Protein AF-A0A0M3JJI9-F1 (afdb_monomer_lite)

pLDDT: mean 96.89, std 4.09, range [59.81, 98.75]

Foldseek 3Di:
DVVLVVQCVVVVNQFDQEDEEEDDDDPPPNQVCRQVVCLVVLVVLLVVCLRGWGDDDPVDHTHDYHYKDFDQPDPSSVVSQVVVVVRHPDDDDDDDPVHDPPGRID

Organism: Anisakis simplex (NCBI:txid6269)

Radius of gyration: 15.1 Å; chains: 1; bounding box: 34×28×39 Å

Sequence (106 aa):
MRLLKVVMRGTNNVGVDLMMADGGFSVEGKENIQEILSKRLYLCQFLVALSIVRPADRTHDGGVFFCKLFDIFTPFSVGLVYLMYIAFKRVSLHKPNTSRPANSER

Secondary structure (DSSP, 8-state):
-HHHHHHHHHTTTS-BSEEEE------TT-GGGHHHHHHHHHHHHHHHHHHHBPPP-SSSPPPEEEE------SHHHHHHHHHHHHHSS-------TTS-TTSS--

InterPro domains:
  IPR002877 Ribosomal RNA methyltransferase, FtsJ domain [PF01728] (14-106)
  IPR025816 RrmJ-type ribose 2-O-methyltransferase domain [PS51613] (1-106)
  IPR029063 S-adenosyl-L-methionine-dependent methyltransferase superfamily [SSF53335] (14-105)
  IPR050851 mRNA Cap 2'-O-Ribose Methyltransferase [PTHR16121] (5-106)

Structure (mmCIF, N/CA/C/O backbone):
data_AF-A0A0M3JJI9-F1
#
_entry.id   AF-A0A0M3JJI9-F1
#
loop_
_atom_site.group_PDB
_atom_site.id
_atom_site.type_symbol
_atom_site.label_atom_id
_atom_site.label_alt_id
_atom_site.label_comp_id
_atom_site.label_asym_id
_atom_site.label_entity_id
_atom_site.label_seq_id
_atom_site.pdbx_PDB_ins_code
_atom_site.Cartn_x
_atom_site.Cartn_y
_atom_site.Cartn_z
_atom_site.occupancy
_atom_site.B_iso_or_equiv
_atom_site.auth_seq_id
_atom_site.auth_comp_id
_atom_site.auth_asym_id
_atom_site.auth_atom_id
_atom_site.pdbx_PDB_model_num
ATOM 1 N N . MET A 1 1 ? 9.488 -15.961 -1.534 1.00 59.81 1 MET A N 1
ATOM 2 C CA . MET A 1 1 ? 10.412 -15.913 -2.696 1.00 59.81 1 MET A CA 1
ATOM 3 C C . MET A 1 1 ? 9.939 -16.692 -3.948 1.00 59.81 1 MET A C 1
ATOM 5 O O . MET A 1 1 ? 10.606 -16.614 -4.970 1.00 59.81 1 MET A O 1
ATOM 9 N N . ARG A 1 2 ? 8.792 -17.407 -3.931 1.00 85.25 2 ARG A N 1
ATOM 10 C CA . ARG A 1 2 ? 8.232 -18.120 -5.110 1.00 85.25 2 ARG A CA 1
ATOM 11 C C . ARG A 1 2 ? 7.442 -17.208 -6.063 1.00 85.25 2 ARG A C 1
ATOM 13 O O . ARG A 1 2 ? 7.582 -17.346 -7.270 1.00 85.25 2 ARG A O 1
ATOM 20 N N . LEU A 1 3 ? 6.681 -16.254 -5.515 1.00 92.06 3 LEU A N 1
ATOM 21 C CA . LEU A 1 3 ? 5.881 -15.290 -6.283 1.00 92.06 3 LEU A CA 1
ATOM 22 C C . LEU A 1 3 ? 6.735 -14.461 -7.251 1.00 92.06 3 LEU A C 1
ATOM 24 O O . LEU A 1 3 ? 6.427 -14.418 -8.434 1.00 92.06 3 LEU A O 1
ATOM 28 N N . LEU A 1 4 ? 7.843 -13.887 -6.767 1.00 94.88 4 LEU A N 1
ATOM 29 C CA . LEU A 1 4 ? 8.762 -13.093 -7.586 1.00 94.88 4 LEU A CA 1
ATOM 30 C C . LEU A 1 4 ? 9.201 -13.845 -8.849 1.00 94.88 4 LEU A C 1
ATOM 32 O O . LEU A 1 4 ? 9.064 -13.329 -9.948 1.00 94.88 4 LEU A O 1
ATOM 36 N N . LYS A 1 5 ? 9.658 -15.096 -8.708 1.00 95.81 5 LYS A N 1
ATOM 37 C CA . LYS A 1 5 ? 10.100 -15.909 -9.852 1.00 95.81 5 LYS A CA 1
ATOM 38 C C . LYS A 1 5 ? 8.990 -16.117 -10.885 1.00 95.81 5 LYS A C 1
ATOM 40 O O . LYS A 1 5 ? 9.262 -16.082 -12.079 1.00 95.81 5 LYS A O 1
ATOM 45 N N . VAL A 1 6 ? 7.757 -16.346 -10.427 1.00 97.06 6 VAL A N 1
ATOM 46 C CA . VAL A 1 6 ? 6.597 -16.532 -11.311 1.00 97.06 6 VAL A CA 1
ATOM 47 C C . VAL A 1 6 ? 6.284 -15.243 -12.060 1.00 97.06 6 VAL A C 1
ATOM 49 O O . VAL A 1 6 ? 6.140 -15.285 -13.279 1.00 97.06 6 VAL A O 1
ATOM 52 N N . VAL A 1 7 ? 6.236 -14.112 -11.351 1.00 97.62 7 VAL A N 1
ATOM 53 C CA . VAL A 1 7 ? 5.947 -12.809 -11.960 1.00 97.62 7 VAL A CA 1
ATOM 54 C C . VAL A 1 7 ? 7.017 -12.451 -12.980 1.00 97.62 7 VAL A C 1
ATOM 56 O O . VAL A 1 7 ? 6.682 -12.230 -14.134 1.00 97.62 7 VAL A O 1
ATOM 59 N N . MET A 1 8 ? 8.296 -12.510 -12.604 1.00 97.31 8 MET A N 1
ATOM 60 C CA . MET A 1 8 ? 9.391 -12.153 -13.507 1.00 97.31 8 MET A CA 1
ATOM 61 C C . MET A 1 8 ? 9.418 -13.029 -14.762 1.00 97.31 8 MET A C 1
ATOM 63 O O . MET A 1 8 ? 9.630 -12.522 -15.858 1.00 97.31 8 MET A O 1
ATOM 67 N N . ARG A 1 9 ? 9.134 -14.334 -14.647 1.00 97.19 9 ARG A N 1
ATOM 68 C CA . ARG A 1 9 ? 9.015 -15.202 -15.829 1.00 97.19 9 ARG A CA 1
ATOM 69 C C . ARG A 1 9 ? 7.841 -14.801 -16.726 1.00 97.19 9 ARG A C 1
ATOM 71 O O . ARG A 1 9 ? 7.951 -14.909 -17.940 1.00 97.19 9 ARG A O 1
ATOM 78 N N . GLY A 1 10 ? 6.723 -14.382 -16.133 1.00 97.06 10 GLY A N 1
ATOM 79 C CA . GLY A 1 10 ? 5.520 -13.957 -16.852 1.00 97.06 10 GLY A CA 1
ATOM 80 C C . GLY A 1 10 ? 5.598 -12.548 -17.441 1.00 97.06 10 GLY A C 1
ATOM 81 O O . GLY A 1 10 ? 4.757 -12.199 -18.261 1.00 97.06 10 GLY A O 1
ATOM 82 N N . THR A 1 11 ? 6.591 -11.750 -17.047 1.00 96.94 11 THR A N 1
ATOM 83 C CA . THR A 1 11 ? 6.721 -10.344 -17.447 1.00 96.94 11 THR A CA 1
ATOM 84 C C . THR A 1 11 ? 8.083 -10.034 -18.057 1.00 96.94 11 THR A C 1
ATOM 86 O O . THR A 1 11 ? 8.620 -8.956 -17.843 1.00 96.94 11 THR A O 1
ATOM 89 N N . ASN A 1 12 ? 8.691 -10.973 -18.791 1.00 96.19 12 ASN A N 1
ATOM 90 C CA . ASN A 1 12 ? 9.989 -10.771 -19.460 1.00 96.19 12 ASN A CA 1
ATOM 91 C C . ASN A 1 12 ? 11.082 -10.196 -18.538 1.00 96.19 12 ASN A C 1
ATOM 93 O O . ASN A 1 12 ? 11.934 -9.421 -18.961 1.00 96.19 12 ASN A O 1
ATOM 97 N N . ASN A 1 13 ? 11.045 -10.588 -17.264 1.00 95.88 13 ASN A N 1
ATOM 98 C CA . ASN A 1 13 ? 11.958 -10.155 -16.215 1.00 95.88 13 ASN A CA 1
ATOM 99 C C . ASN A 1 13 ? 11.944 -8.638 -15.936 1.00 95.88 13 ASN A C 1
ATOM 101 O O . ASN A 1 13 ? 12.931 -8.120 -15.416 1.00 95.88 13 ASN A O 1
ATOM 105 N N . VAL A 1 14 ? 10.847 -7.933 -16.248 1.00 96.06 14 VAL A N 1
ATOM 106 C CA . VAL A 1 14 ? 10.706 -6.490 -15.964 1.00 96.06 14 VAL A CA 1
ATOM 107 C C . VAL A 1 14 ? 9.801 -6.170 -14.771 1.00 96.06 14 VAL A C 1
ATOM 109 O O . VAL A 1 14 ? 9.947 -5.108 -14.179 1.00 96.06 14 VAL A O 1
ATOM 112 N N . GLY A 1 15 ? 8.909 -7.081 -14.369 1.00 97.62 15 GLY A N 1
ATOM 113 C CA . GLY A 1 15 ? 7.892 -6.823 -13.336 1.00 97.62 15 GLY A CA 1
ATOM 114 C C . GLY A 1 15 ? 6.538 -6.399 -13.920 1.00 97.62 15 GLY A C 1
ATOM 115 O O . GLY A 1 15 ? 6.352 -6.422 -15.131 1.00 97.62 15 GLY A O 1
ATOM 116 N N . VAL A 1 16 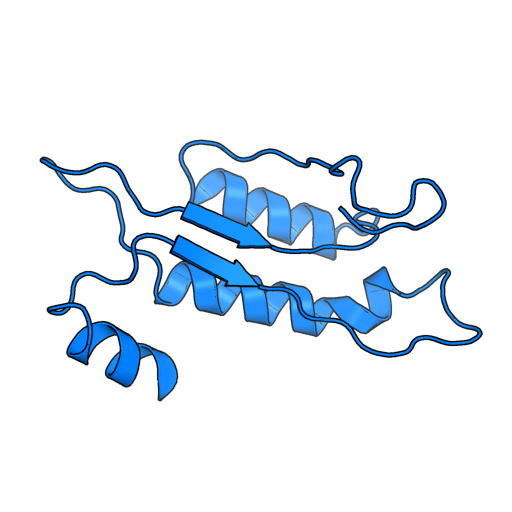? 5.560 -6.084 -13.070 1.00 98.19 16 VAL A N 1
ATOM 117 C CA . VAL A 1 16 ? 4.200 -5.698 -13.500 1.00 98.19 16 VAL A CA 1
ATOM 118 C C . VAL A 1 16 ? 4.038 -4.183 -13.609 1.00 98.19 16 VAL A C 1
ATOM 120 O O . VAL A 1 16 ? 4.610 -3.438 -12.812 1.00 98.19 16 VAL A O 1
ATOM 123 N N . ASP A 1 17 ? 3.206 -3.736 -14.554 1.00 97.81 17 ASP A N 1
ATOM 124 C CA . ASP A 1 17 ? 2.772 -2.337 -14.681 1.00 97.81 17 ASP A CA 1
ATOM 125 C C . ASP A 1 17 ? 1.897 -1.872 -13.517 1.00 97.81 17 ASP A C 1
ATOM 127 O O . ASP A 1 17 ? 1.992 -0.725 -13.092 1.00 97.81 17 ASP A O 1
ATOM 131 N N . LEU A 1 18 ? 1.037 -2.757 -13.009 1.00 98.31 18 LEU A N 1
ATOM 132 C CA . LEU A 1 18 ? 0.098 -2.471 -11.933 1.00 98.31 18 LEU A CA 1
ATOM 133 C C . LEU A 1 18 ? 0.047 -3.649 -10.964 1.00 98.31 18 LEU A C 1
ATOM 135 O O . LEU A 1 18 ? -0.198 -4.788 -11.363 1.00 98.31 18 LEU A O 1
ATOM 139 N N . MET A 1 19 ? 0.224 -3.360 -9.679 1.00 98.25 19 MET A N 1
ATOM 140 C CA . MET A 1 19 ? -0.052 -4.294 -8.594 1.00 98.25 19 MET A CA 1
ATOM 141 C C . MET A 1 19 ? -1.183 -3.734 -7.734 1.00 98.25 19 MET A C 1
ATOM 143 O O . MET A 1 19 ? -1.078 -2.626 -7.211 1.00 98.25 19 MET A O 1
ATOM 147 N N . MET A 1 20 ? -2.266 -4.501 -7.606 1.00 98.44 20 MET A N 1
ATOM 148 C CA . MET A 1 20 ? -3.396 -4.178 -6.737 1.00 98.44 20 MET A CA 1
ATOM 149 C C . MET A 1 20 ? -3.400 -5.106 -5.525 1.00 98.44 20 MET A C 1
ATOM 151 O O . MET A 1 20 ? -3.191 -6.314 -5.664 1.00 98.44 20 MET A O 1
ATOM 155 N N . ALA A 1 21 ? -3.662 -4.552 -4.347 1.00 98.38 21 ALA A N 1
ATOM 156 C CA . ALA A 1 21 ? -3.753 -5.297 -3.102 1.00 98.38 21 ALA A CA 1
ATOM 157 C C . ALA A 1 21 ? -4.999 -4.874 -2.313 1.00 98.38 21 ALA A C 1
ATOM 159 O O . ALA A 1 21 ? -5.163 -3.702 -1.983 1.00 98.38 21 ALA A O 1
ATOM 160 N N . ASP A 1 22 ? -5.872 -5.836 -2.015 1.00 97.94 22 ASP A N 1
ATOM 161 C CA . ASP A 1 22 ? -7.160 -5.607 -1.345 1.00 97.94 22 ASP A CA 1
ATOM 162 C C . ASP A 1 22 ? -7.347 -6.532 -0.125 1.00 97.94 22 ASP A C 1
ATOM 164 O O . ASP A 1 22 ? -8.396 -7.127 0.126 1.00 97.94 22 ASP A O 1
ATOM 168 N N . GLY A 1 23 ? -6.273 -6.720 0.638 1.00 96.12 23 GLY A N 1
ATOM 169 C CA . GLY A 1 23 ? -6.267 -7.586 1.807 1.00 96.12 23 GLY A CA 1
ATOM 170 C C . GLY A 1 23 ? -7.169 -7.066 2.929 1.00 96.12 23 GLY A C 1
ATOM 171 O O . GLY A 1 23 ? -7.091 -5.909 3.335 1.00 96.12 23 GLY A O 1
ATOM 172 N N . GLY A 1 24 ? -7.992 -7.953 3.486 1.00 95.25 24 GLY A N 1
ATOM 173 C CA . GLY A 1 24 ? -8.811 -7.692 4.666 1.00 95.25 24 GLY A CA 1
ATOM 174 C C . GLY A 1 24 ? -9.343 -8.992 5.262 1.00 95.25 24 GLY A C 1
ATOM 175 O O . GLY A 1 24 ? -9.372 -10.027 4.601 1.00 95.25 24 GLY A O 1
ATOM 176 N N . PHE A 1 25 ? -9.737 -8.945 6.528 1.00 97.00 25 PHE A N 1
ATOM 177 C CA . PHE A 1 25 ? -10.339 -10.063 7.249 1.00 97.00 25 PHE A CA 1
ATOM 178 C C . PHE A 1 25 ? -11.329 -9.522 8.284 1.00 97.00 25 PHE A C 1
ATOM 180 O O . PHE A 1 25 ? -11.302 -8.330 8.603 1.00 97.00 25 PHE A O 1
ATOM 187 N N . SER A 1 26 ? -12.217 -10.385 8.785 1.00 95.69 26 SER A N 1
ATOM 188 C CA . SER A 1 26 ? -13.190 -9.979 9.801 1.00 95.69 26 SER A CA 1
ATOM 189 C C . SER A 1 26 ? -12.486 -9.578 11.098 1.00 95.69 26 SER A C 1
ATOM 191 O O . SER A 1 26 ? -11.626 -10.298 11.605 1.00 95.69 26 SER A O 1
ATOM 193 N N . VAL A 1 27 ? -12.880 -8.425 11.628 1.00 95.88 27 VAL A N 1
ATOM 194 C CA . VAL A 1 27 ? -12.437 -7.876 12.916 1.00 95.88 27 VAL A CA 1
ATOM 195 C C . VAL A 1 27 ? -13.641 -7.561 13.802 1.00 95.88 27 VAL A C 1
ATOM 197 O O . VAL A 1 27 ? -13.601 -6.616 14.580 1.00 95.88 27 VAL A O 1
ATOM 200 N N . GLU A 1 28 ? -14.718 -8.331 13.644 1.00 96.50 28 GLU A N 1
ATOM 201 C CA . GLU A 1 28 ? -15.985 -8.140 14.351 1.00 96.50 28 GLU A CA 1
ATOM 202 C C . GLU A 1 28 ? -15.779 -7.959 15.865 1.00 96.50 28 GLU A C 1
ATOM 204 O O . GLU A 1 28 ? -15.084 -8.746 16.520 1.00 96.50 28 GLU A O 1
ATOM 209 N N . GLY A 1 29 ? -16.338 -6.874 16.405 1.00 96.44 29 GLY A N 1
ATOM 210 C CA . GLY A 1 29 ? -16.207 -6.474 17.810 1.00 96.44 29 GLY A CA 1
ATOM 211 C C . GLY A 1 29 ? -14.851 -5.859 18.180 1.00 96.44 29 GLY A C 1
ATOM 212 O O . GLY A 1 29 ? -14.581 -5.616 19.359 1.00 96.44 29 GLY A O 1
ATOM 213 N N . LYS A 1 30 ? -13.965 -5.646 17.202 1.00 96.81 30 LYS A N 1
ATOM 214 C CA . LYS A 1 30 ? -12.605 -5.093 17.343 1.00 96.81 30 LYS A CA 1
ATOM 215 C C . LYS A 1 30 ? -12.267 -4.111 16.214 1.00 96.81 30 LYS A C 1
ATOM 217 O O . LYS A 1 30 ? -11.094 -3.916 15.890 1.00 96.81 30 LYS A O 1
ATOM 222 N N . GLU A 1 31 ? -13.273 -3.465 15.636 1.00 96.75 31 GLU A N 1
ATOM 223 C CA . GLU A 1 31 ? -13.153 -2.543 14.502 1.00 96.75 31 GLU A CA 1
ATOM 224 C C . GLU A 1 31 ? -12.165 -1.408 14.812 1.00 96.75 31 GLU A C 1
ATOM 226 O O . GLU A 1 31 ? -11.300 -1.091 13.999 1.00 96.75 31 GLU A O 1
ATOM 231 N N . ASN A 1 32 ? -12.193 -0.895 16.045 1.00 96.88 32 ASN A N 1
ATOM 232 C CA . ASN A 1 32 ? -11.316 0.185 16.512 1.00 96.88 32 ASN A CA 1
ATOM 233 C C . ASN A 1 32 ? -9.817 -0.165 16.507 1.00 96.88 32 ASN A C 1
ATOM 235 O O . ASN A 1 32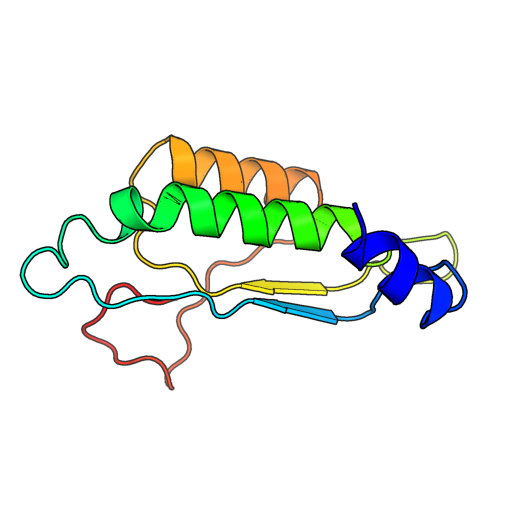 ? -8.979 0.729 16.586 1.00 96.88 32 ASN A O 1
ATOM 239 N N . ILE A 1 33 ? -9.455 -1.451 16.453 1.00 97.75 33 ILE A N 1
ATOM 240 C CA . ILE A 1 33 ? -8.054 -1.904 16.404 1.00 97.75 33 ILE A CA 1
ATOM 241 C C . ILE A 1 33 ? -7.716 -2.616 15.090 1.00 97.75 33 ILE A C 1
ATOM 243 O O . ILE A 1 33 ? -6.679 -3.281 14.997 1.00 97.75 33 ILE A O 1
ATOM 247 N N . GLN A 1 34 ? -8.561 -2.470 14.064 1.00 98.50 34 GLN A N 1
ATOM 248 C CA . GLN A 1 34 ? -8.378 -3.102 12.757 1.00 98.50 34 GLN A CA 1
ATOM 249 C C . GLN A 1 34 ? -7.012 -2.790 12.138 1.00 98.50 34 GLN A C 1
ATOM 251 O O . GLN A 1 34 ? -6.384 -3.685 11.570 1.00 98.50 34 GLN A O 1
ATOM 256 N N . GLU A 1 35 ? -6.521 -1.559 12.294 1.00 98.56 35 GLU A N 1
ATOM 257 C CA . GLU A 1 35 ? -5.181 -1.153 11.860 1.00 98.56 35 GLU A CA 1
ATOM 258 C C . GLU A 1 35 ? -4.090 -2.046 12.474 1.00 98.56 35 GLU A C 1
ATOM 260 O O . GLU A 1 35 ? -3.251 -2.609 11.768 1.00 98.56 35 GLU A O 1
ATOM 265 N N . ILE A 1 36 ? -4.121 -2.221 13.798 1.00 98.44 36 ILE A N 1
ATOM 266 C CA . ILE A 1 36 ? -3.106 -2.975 14.543 1.00 98.44 36 ILE A CA 1
ATOM 267 C C . ILE A 1 36 ? -3.157 -4.455 14.162 1.00 98.44 36 ILE A C 1
ATOM 269 O O . ILE A 1 36 ? -2.111 -5.089 13.998 1.00 98.44 36 ILE A O 1
ATOM 273 N N . LEU A 1 37 ? -4.362 -5.006 14.002 1.00 98.44 37 LEU A N 1
ATOM 274 C CA . LEU A 1 37 ? -4.555 -6.391 13.576 1.00 98.44 37 LEU A CA 1
ATOM 275 C C . LEU A 1 37 ? -4.065 -6.600 12.132 1.00 98.44 37 LEU A C 1
ATOM 277 O O . LEU A 1 37 ? -3.461 -7.630 11.828 1.00 98.44 37 LEU A O 1
ATOM 281 N N . SER A 1 38 ? -4.255 -5.608 11.259 1.00 98.38 38 SER A N 1
ATOM 282 C CA . SER A 1 38 ? -3.890 -5.667 9.837 1.00 98.38 38 SER A CA 1
ATOM 283 C C . SER A 1 38 ? -2.424 -5.326 9.554 1.00 98.38 38 SER A C 1
ATOM 285 O O . SER A 1 38 ? -1.955 -5.531 8.436 1.00 98.38 38 SER A O 1
ATOM 287 N N . LYS A 1 39 ? -1.649 -4.875 10.548 1.00 98.00 39 LYS A N 1
ATOM 288 C CA . LYS A 1 39 ? -0.274 -4.368 10.364 1.00 98.00 39 LYS A CA 1
ATOM 289 C C . LYS A 1 39 ? 0.655 -5.306 9.580 1.00 98.00 39 LYS A C 1
ATOM 291 O O . LYS A 1 39 ? 1.423 -4.873 8.723 1.00 98.00 39 LYS A O 1
ATOM 296 N N . ARG A 1 40 ? 0.577 -6.620 9.833 1.00 98.38 40 ARG A N 1
ATOM 297 C CA . ARG A 1 40 ? 1.400 -7.612 9.119 1.00 98.38 40 ARG A CA 1
ATOM 298 C C . ARG A 1 40 ? 0.952 -7.761 7.666 1.00 98.38 40 ARG A C 1
ATOM 300 O O . ARG A 1 40 ? 1.794 -7.942 6.793 1.00 98.38 40 ARG A O 1
ATOM 307 N N . LEU A 1 41 ? -0.351 -7.664 7.414 1.00 98.62 41 LEU A N 1
ATOM 308 C CA . LEU A 1 41 ? -0.906 -7.691 6.068 1.00 98.62 41 LEU A CA 1
ATOM 309 C C . LEU A 1 41 ? -0.450 -6.463 5.273 1.00 98.62 41 LEU A C 1
ATOM 311 O O . LEU A 1 41 ? 0.036 -6.637 4.160 1.00 98.62 41 LEU A O 1
ATOM 315 N N . TYR A 1 42 ? -0.482 -5.261 5.862 1.00 98.62 42 TYR A N 1
ATOM 316 C CA . TYR A 1 42 ? 0.048 -4.042 5.231 1.00 98.62 42 TYR A CA 1
ATOM 317 C C . TYR A 1 42 ? 1.509 -4.213 4.814 1.00 98.62 42 TYR A C 1
ATOM 319 O O . TYR A 1 42 ? 1.844 -4.034 3.644 1.00 98.62 42 TYR A O 1
ATOM 327 N N . LEU A 1 43 ? 2.360 -4.655 5.748 1.00 98.75 43 LEU A N 1
ATOM 328 C CA . LEU A 1 43 ? 3.777 -4.907 5.483 1.00 98.75 43 LEU A CA 1
ATOM 329 C C . LEU A 1 43 ? 3.972 -5.896 4.328 1.00 98.75 43 LEU A C 1
ATOM 331 O O 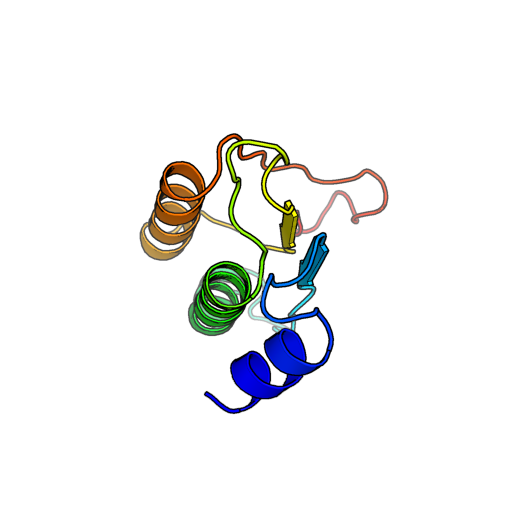. LEU A 1 43 ? 4.786 -5.653 3.441 1.00 98.75 43 LEU A O 1
ATOM 335 N N . CYS A 1 44 ? 3.236 -7.009 4.323 1.00 98.50 44 CYS A N 1
ATOM 336 C CA . CYS A 1 44 ? 3.358 -8.011 3.269 1.00 98.50 44 CYS A CA 1
ATOM 337 C C . CYS A 1 44 ? 2.893 -7.486 1.904 1.00 98.50 44 CYS A C 1
ATOM 339 O O . CYS A 1 44 ? 3.569 -7.750 0.913 1.00 98.50 44 CYS A O 1
ATOM 341 N N . GLN A 1 45 ? 1.789 -6.736 1.834 1.00 98.62 45 GLN A N 1
ATOM 342 C CA . GLN A 1 45 ? 1.313 -6.137 0.580 1.00 98.62 45 GLN A CA 1
ATOM 343 C C . GLN A 1 45 ? 2.346 -5.156 0.011 1.00 98.62 45 GLN A C 1
ATOM 345 O O . GLN A 1 45 ? 2.672 -5.225 -1.173 1.00 98.62 45 GLN A O 1
ATOM 350 N N . PHE A 1 46 ? 2.932 -4.315 0.867 1.00 98.62 46 PHE A N 1
ATOM 351 C CA . PHE A 1 46 ? 3.944 -3.332 0.471 1.00 98.62 46 PHE A CA 1
ATOM 352 C C . PHE A 1 46 ? 5.234 -4.024 0.023 1.00 98.62 46 PHE A C 1
ATOM 354 O O . PHE A 1 46 ? 5.797 -3.687 -1.015 1.00 98.62 46 PHE A O 1
ATOM 361 N N . LEU A 1 47 ? 5.669 -5.055 0.753 1.00 98.31 47 LEU A N 1
ATOM 362 C CA . LEU A 1 47 ? 6.835 -5.857 0.386 1.00 98.31 47 LEU A CA 1
ATOM 363 C C . LEU A 1 47 ? 6.651 -6.543 -0.971 1.00 98.31 47 LEU A C 1
ATOM 365 O O . LEU A 1 47 ? 7.589 -6.589 -1.767 1.00 98.31 47 LEU A O 1
ATOM 369 N N . VAL A 1 48 ? 5.460 -7.083 -1.247 1.00 98.12 48 VAL A N 1
ATOM 370 C CA . VAL A 1 48 ? 5.165 -7.677 -2.555 1.00 98.12 48 VAL A CA 1
ATOM 371 C C . VAL A 1 48 ? 5.244 -6.612 -3.641 1.00 98.12 48 VAL A C 1
ATOM 373 O O . VAL A 1 48 ? 5.922 -6.856 -4.634 1.00 98.12 48 VAL A O 1
ATOM 376 N N . ALA A 1 49 ? 4.640 -5.439 -3.440 1.00 98.31 49 ALA A N 1
ATOM 377 C CA . ALA A 1 49 ? 4.701 -4.343 -4.404 1.00 98.31 49 ALA A CA 1
ATOM 378 C C . ALA A 1 49 ? 6.149 -3.954 -4.740 1.00 98.31 49 ALA A C 1
ATOM 380 O O . ALA A 1 49 ? 6.530 -3.983 -5.907 1.00 98.31 49 ALA A O 1
ATOM 381 N N . LEU A 1 50 ? 6.985 -3.722 -3.722 1.00 97.62 50 LEU A N 1
ATOM 382 C CA . LEU A 1 50 ? 8.414 -3.421 -3.893 1.00 97.62 50 LEU A CA 1
ATOM 383 C C . LEU A 1 50 ? 9.199 -4.550 -4.574 1.00 97.62 50 LEU A C 1
ATOM 385 O O . LEU A 1 50 ? 10.256 -4.308 -5.145 1.00 97.62 50 LEU A O 1
ATOM 389 N N . SER A 1 51 ? 8.706 -5.787 -4.498 1.00 97.38 51 SER A N 1
ATOM 390 C CA . SER A 1 51 ? 9.364 -6.935 -5.118 1.00 97.38 51 SER A CA 1
ATOM 391 C C . SER A 1 51 ? 9.018 -7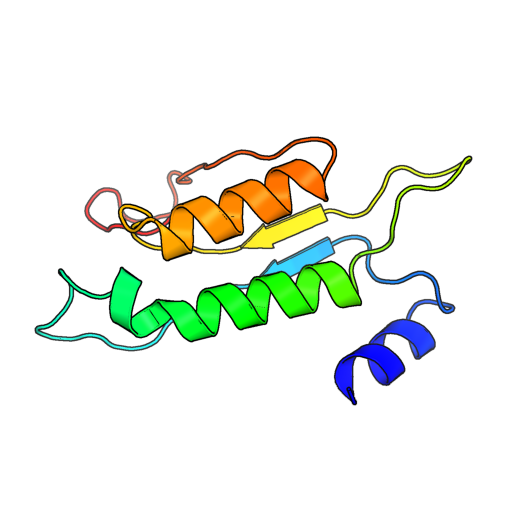.095 -6.596 1.00 97.38 51 SER A C 1
ATOM 393 O O . SER A 1 51 ? 9.845 -7.615 -7.337 1.00 97.38 51 SER A O 1
ATOM 395 N N . ILE A 1 52 ? 7.793 -6.756 -7.016 1.00 97.94 52 ILE A N 1
ATOM 396 C CA . ILE A 1 52 ? 7.272 -7.181 -8.328 1.00 97.94 52 ILE A CA 1
ATOM 397 C C . ILE A 1 52 ? 6.842 -6.045 -9.251 1.00 97.94 52 ILE A C 1
ATOM 399 O O . ILE A 1 52 ? 6.676 -6.292 -10.445 1.00 97.94 52 ILE A O 1
ATOM 403 N N . VAL A 1 53 ? 6.610 -4.839 -8.731 1.00 98.44 53 VAL A N 1
ATOM 404 C CA . VAL A 1 53 ? 6.261 -3.680 -9.562 1.00 98.44 53 VAL A CA 1
ATOM 405 C C . VAL A 1 53 ? 7.499 -3.254 -10.336 1.00 98.44 53 VAL A C 1
ATOM 407 O O . VAL A 1 53 ? 8.588 -3.156 -9.769 1.00 98.44 53 VAL A O 1
ATOM 410 N N . ARG A 1 54 ? 7.341 -3.021 -11.641 1.00 97.38 54 ARG A N 1
ATOM 411 C CA . ARG A 1 54 ? 8.476 -2.652 -12.486 1.00 97.38 54 ARG A CA 1
ATOM 412 C C . ARG A 1 54 ? 9.047 -1.285 -12.083 1.00 97.38 54 ARG A C 1
ATOM 414 O O . ARG A 1 54 ? 8.269 -0.342 -11.895 1.00 97.38 54 ARG A O 1
ATOM 421 N N . PRO A 1 55 ? 10.376 -1.140 -11.957 1.00 96.31 55 PRO A N 1
ATOM 422 C CA . PRO A 1 55 ? 10.989 0.156 -11.703 1.00 96.31 55 PRO A CA 1
ATOM 423 C C . PRO A 1 55 ? 10.904 1.050 -12.945 1.00 96.31 55 PRO A C 1
ATOM 425 O O . PRO A 1 55 ? 10.693 0.576 -14.061 1.00 96.31 55 PRO A O 1
ATOM 428 N N . ALA A 1 56 ? 11.084 2.355 -12.746 1.00 94.88 56 ALA A N 1
ATOM 429 C CA . ALA A 1 56 ? 11.297 3.270 -13.861 1.00 94.88 56 ALA A CA 1
ATOM 430 C C . ALA A 1 56 ? 12.656 2.989 -14.521 1.00 94.88 56 ALA A C 1
ATOM 432 O O . ALA A 1 56 ? 13.633 2.682 -13.833 1.00 94.88 56 ALA A O 1
ATOM 433 N N . ASP A 1 57 ? 12.726 3.142 -15.839 1.00 92.69 57 ASP A N 1
ATOM 434 C CA . ASP A 1 57 ? 13.970 3.080 -16.604 1.00 92.69 57 ASP A CA 1
ATOM 435 C C . ASP A 1 57 ? 14.142 4.343 -17.471 1.00 92.69 57 ASP A C 1
ATOM 437 O O . ASP A 1 57 ? 13.416 5.325 -17.323 1.00 92.69 57 ASP A O 1
ATOM 441 N N . ARG A 1 58 ? 15.149 4.367 -18.352 1.00 92.25 58 ARG A N 1
ATOM 442 C CA . ARG A 1 58 ? 15.442 5.543 -19.198 1.00 92.25 58 ARG A CA 1
ATOM 443 C C . ARG A 1 58 ? 14.353 5.849 -20.232 1.00 92.25 58 ARG A C 1
ATOM 445 O O . ARG A 1 58 ? 14.333 6.945 -20.781 1.00 92.25 58 ARG A O 1
ATOM 452 N N . THR A 1 59 ? 13.518 4.869 -20.533 1.00 93.00 59 THR A N 1
ATOM 453 C CA . THR A 1 59 ? 12.549 4.852 -21.631 1.00 93.00 59 THR A CA 1
ATOM 454 C C . THR A 1 59 ? 11.107 4.669 -21.158 1.00 93.00 59 THR A C 1
ATOM 456 O O . THR A 1 59 ? 10.193 5.012 -21.902 1.00 93.00 59 THR A O 1
ATOM 459 N N . HIS A 1 60 ? 10.885 4.196 -19.926 1.00 91.56 60 HIS A N 1
ATOM 460 C CA . HIS A 1 60 ? 9.561 3.925 -19.372 1.00 91.56 60 HIS A CA 1
ATOM 461 C C . HIS A 1 60 ? 9.411 4.450 -17.940 1.00 91.56 60 HIS A C 1
ATOM 463 O O . HIS A 1 60 ? 10.269 4.233 -17.080 1.00 91.56 60 HIS A O 1
ATOM 469 N N . ASP A 1 61 ? 8.258 5.060 -17.656 1.00 94.38 61 ASP A N 1
ATOM 470 C CA . ASP A 1 61 ? 7.832 5.353 -16.286 1.00 94.38 61 ASP A CA 1
ATOM 471 C C . ASP A 1 61 ? 7.687 4.062 -15.469 1.00 94.38 61 ASP A C 1
ATOM 473 O O . ASP A 1 61 ? 7.355 3.014 -16.019 1.00 94.38 61 ASP A O 1
ATOM 477 N N . GLY A 1 62 ? 7.914 4.137 -14.156 1.00 96.56 62 GLY A N 1
ATOM 478 C CA . GLY A 1 62 ? 7.730 2.999 -13.251 1.00 96.56 62 GLY A CA 1
ATOM 479 C C . GLY A 1 62 ? 6.266 2.570 -13.124 1.00 96.56 62 GLY A C 1
ATOM 480 O O . GLY A 1 62 ? 5.349 3.340 -13.418 1.00 96.56 62 GLY A O 1
ATOM 481 N N . GLY A 1 63 ? 6.052 1.335 -12.672 1.00 98.25 63 GLY A N 1
ATOM 482 C CA . GLY A 1 63 ? 4.716 0.795 -12.440 1.00 98.25 63 GLY A CA 1
ATOM 483 C C . GLY A 1 63 ? 4.001 1.425 -11.239 1.00 98.25 63 GLY A C 1
ATOM 484 O O . GLY A 1 63 ? 4.575 2.173 -10.445 1.00 98.25 63 GLY A O 1
ATOM 485 N N . VAL A 1 64 ? 2.722 1.089 -11.097 1.00 98.44 64 VAL A N 1
ATOM 486 C CA . VAL A 1 64 ? 1.819 1.613 -10.070 1.00 98.44 64 VAL A CA 1
ATOM 487 C C . VAL A 1 64 ? 1.494 0.534 -9.040 1.00 98.44 64 VAL A C 1
ATOM 489 O O . VAL A 1 64 ? 1.263 -0.630 -9.367 1.00 98.44 64 VAL A O 1
ATOM 492 N N . PHE A 1 65 ? 1.429 0.942 -7.776 1.00 98.69 65 PHE A N 1
ATOM 493 C CA . PHE A 1 65 ? 0.912 0.136 -6.679 1.00 98.69 65 PHE A CA 1
ATOM 494 C C . PHE A 1 65 ? -0.361 0.775 -6.121 1.00 98.69 65 PHE A C 1
ATOM 496 O O . PHE A 1 65 ? -0.350 1.948 -5.752 1.00 98.69 65 PHE A O 1
ATOM 503 N N . PHE A 1 66 ? -1.446 0.004 -6.055 1.00 98.44 66 PHE A N 1
ATOM 504 C CA . PHE A 1 66 ? -2.730 0.423 -5.497 1.00 98.44 66 PHE A CA 1
ATOM 505 C C . PHE A 1 66 ? -3.116 -0.518 -4.354 1.00 98.44 66 PHE A C 1
ATOM 507 O O . PHE A 1 66 ? -3.238 -1.725 -4.559 1.00 98.44 66 PHE A O 1
ATOM 514 N N . CYS A 1 67 ? -3.289 0.008 -3.144 1.00 98.50 67 CYS A N 1
ATOM 515 C CA . CYS A 1 67 ? -3.473 -0.813 -1.953 1.00 98.50 67 CYS A CA 1
ATOM 516 C C . CYS A 1 67 ? -4.570 -0.265 -1.065 1.00 98.50 67 CYS A C 1
ATOM 518 O O . CYS A 1 67 ? -4.486 0.889 -0.652 1.00 98.50 67 CYS A O 1
ATOM 520 N N . LYS A 1 68 ? -5.508 -1.132 -0.684 1.00 98.50 68 LYS A N 1
ATOM 521 C CA . LYS A 1 68 ? -6.426 -0.846 0.412 1.00 98.50 68 LYS A CA 1
ATOM 522 C C . LYS A 1 68 ? -5.664 -0.762 1.730 1.00 98.50 68 LYS A C 1
ATOM 524 O O . LYS A 1 68 ? -4.868 -1.651 2.058 1.00 98.50 68 LYS A O 1
ATOM 529 N N . LEU A 1 69 ? -5.980 0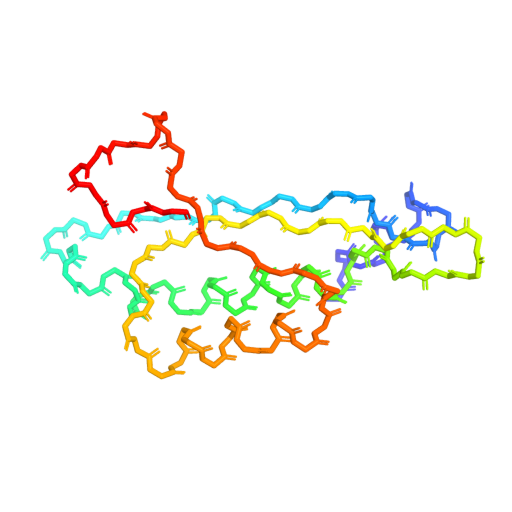.259 2.512 1.00 98.38 69 LEU A N 1
ATOM 530 C CA . LEU A 1 69 ? -5.631 0.379 3.923 1.00 98.38 69 LEU A CA 1
ATOM 531 C C . LEU A 1 69 ? -6.893 0.704 4.733 1.00 98.38 69 LEU A C 1
ATOM 533 O O . LEU A 1 69 ? -7.890 1.187 4.204 1.00 98.38 69 LEU A O 1
ATOM 537 N N . PHE A 1 70 ? -6.851 0.444 6.036 1.00 98.25 70 PHE A N 1
ATOM 538 C CA . PHE A 1 70 ? -7.811 1.012 6.985 1.00 98.25 70 PHE A CA 1
ATOM 539 C C . PHE A 1 70 ? -7.202 2.268 7.617 1.00 98.25 70 PHE A C 1
ATOM 541 O O . PHE A 1 70 ? -6.548 3.061 6.934 1.00 98.25 70 PHE A O 1
ATOM 548 N N . ASP A 1 71 ? -7.386 2.455 8.922 1.00 98.38 71 ASP A N 1
ATOM 549 C CA . ASP A 1 71 ? -6.694 3.519 9.634 1.00 98.38 71 ASP A CA 1
ATOM 550 C C . ASP A 1 71 ? -5.171 3.355 9.562 1.00 98.38 71 ASP A C 1
ATOM 552 O O . ASP A 1 71 ? -4.627 2.254 9.409 1.00 98.38 71 ASP A O 1
ATOM 556 N N . ILE A 1 72 ? -4.502 4.504 9.630 1.00 98.12 72 ILE A N 1
ATOM 557 C CA . ILE A 1 72 ? -3.050 4.672 9.527 1.00 98.12 72 ILE A CA 1
ATOM 558 C C . ILE A 1 72 ? -2.557 5.624 10.627 1.00 98.12 72 ILE A C 1
ATOM 560 O O . ILE A 1 72 ? -1.733 6.503 10.380 1.00 98.12 72 ILE A O 1
ATOM 564 N N . PHE A 1 73 ? -3.112 5.508 11.833 1.00 98.38 73 PHE A N 1
ATOM 565 C CA . PHE A 1 73 ? -2.778 6.377 12.963 1.00 98.38 73 PHE A CA 1
ATOM 566 C C . PHE A 1 73 ? -1.488 5.957 13.667 1.00 98.38 73 PHE A C 1
ATOM 568 O O . PHE A 1 73 ? -0.837 6.775 14.318 1.00 98.38 73 PHE A O 1
ATOM 575 N N . THR A 1 74 ? -1.097 4.687 13.563 1.00 98.62 74 THR A N 1
ATOM 576 C CA . THR A 1 74 ? 0.093 4.182 14.246 1.00 98.62 74 THR A CA 1
ATOM 577 C C . THR A 1 74 ? 1.379 4.596 13.522 1.00 98.62 74 THR A C 1
ATOM 579 O O . THR A 1 74 ? 1.430 4.597 12.287 1.00 98.62 74 THR A O 1
ATOM 582 N N . PRO A 1 75 ? 2.484 4.833 14.258 1.00 98.75 75 PRO A N 1
ATOM 583 C CA . PRO A 1 75 ? 3.795 5.076 13.652 1.00 98.75 75 PRO A CA 1
ATOM 584 C C . PRO A 1 75 ? 4.251 3.948 12.723 1.00 98.75 75 PRO A C 1
ATOM 586 O O . PRO A 1 75 ? 4.987 4.189 11.773 1.00 98.75 75 PRO A O 1
ATOM 589 N N . PHE A 1 76 ? 3.796 2.716 12.975 1.00 98.69 76 PHE A N 1
ATOM 590 C CA . PHE A 1 76 ? 4.068 1.581 12.102 1.00 98.69 76 PHE A CA 1
ATOM 591 C C . PHE A 1 76 ? 3.460 1.794 10.709 1.00 98.69 76 PHE A C 1
ATOM 593 O O . PHE A 1 76 ? 4.181 1.726 9.715 1.00 98.69 76 PHE A O 1
ATOM 600 N N . SER A 1 77 ? 2.160 2.091 10.625 1.00 98.69 77 SER A N 1
ATOM 601 C CA . SER A 1 77 ? 1.475 2.304 9.345 1.00 98.69 77 SER A CA 1
ATOM 602 C C . SER A 1 77 ? 1.986 3.548 8.623 1.00 98.69 77 SER A C 1
ATOM 604 O O . SER A 1 77 ? 2.268 3.488 7.428 1.00 98.69 77 SER A O 1
ATOM 606 N N . VAL A 1 78 ? 2.185 4.655 9.348 1.00 98.62 78 VAL A N 1
ATOM 607 C CA . VAL A 1 78 ? 2.771 5.882 8.780 1.00 98.62 78 VAL A CA 1
ATOM 608 C C . VAL A 1 78 ? 4.189 5.624 8.270 1.00 98.62 78 VAL A C 1
ATOM 610 O O . VAL A 1 78 ? 4.533 6.058 7.174 1.00 98.62 78 VAL A O 1
ATOM 613 N N . GLY A 1 79 ? 4.997 4.863 9.012 1.00 98.75 79 GLY A N 1
ATOM 614 C CA . GLY A 1 79 ? 6.336 4.456 8.593 1.00 98.75 79 GLY A CA 1
ATOM 615 C C . GLY A 1 79 ? 6.321 3.631 7.307 1.00 98.75 79 GLY A C 1
ATOM 616 O O . GLY A 1 79 ? 7.131 3.875 6.416 1.00 98.75 79 GLY A O 1
ATOM 617 N N . LEU A 1 80 ? 5.364 2.710 7.155 1.00 98.69 80 LEU A N 1
ATOM 618 C CA . LEU A 1 80 ? 5.182 1.977 5.901 1.00 98.69 80 LEU A CA 1
ATOM 619 C C . LEU A 1 80 ? 4.834 2.915 4.739 1.00 98.69 80 LEU A C 1
ATOM 621 O O . LEU A 1 80 ? 5.446 2.810 3.680 1.00 98.69 80 LEU A O 1
ATOM 625 N N . VAL A 1 81 ? 3.895 3.848 4.922 1.00 98.62 81 VAL A N 1
ATOM 626 C CA . VAL A 1 81 ? 3.540 4.836 3.883 1.00 98.62 81 VAL A CA 1
ATOM 627 C C . VAL A 1 81 ? 4.745 5.708 3.524 1.00 98.62 81 VAL A C 1
ATOM 629 O O . VAL A 1 81 ? 4.981 5.967 2.346 1.00 98.62 81 VAL A O 1
ATOM 632 N N . TYR A 1 82 ? 5.552 6.101 4.510 1.00 98.75 82 TYR A N 1
ATOM 633 C CA . TYR A 1 82 ? 6.781 6.862 4.291 1.00 98.75 82 TYR A CA 1
ATOM 634 C C . TYR A 1 82 ? 7.812 6.089 3.455 1.00 98.75 82 TYR A C 1
ATOM 636 O O . TYR A 1 82 ? 8.413 6.653 2.543 1.00 98.75 82 TYR A O 1
ATOM 644 N N . LEU A 1 83 ? 7.973 4.781 3.685 1.00 98.62 83 LEU A N 1
ATOM 645 C CA . LEU A 1 83 ? 8.823 3.939 2.834 1.00 98.62 83 LEU A CA 1
ATOM 646 C C . LEU A 1 83 ? 8.314 3.893 1.387 1.00 98.62 83 LEU A C 1
ATOM 648 O O . LEU A 1 83 ? 9.115 3.960 0.456 1.00 98.62 83 LEU A O 1
ATOM 652 N N . MET A 1 84 ? 6.995 3.840 1.183 1.00 98.44 84 MET A N 1
ATOM 653 C CA . MET A 1 84 ? 6.418 3.896 -0.165 1.00 98.44 84 MET A CA 1
ATOM 654 C C . MET A 1 84 ? 6.608 5.268 -0.811 1.00 98.44 84 MET A C 1
ATOM 656 O O . MET A 1 84 ? 6.885 5.338 -2.002 1.00 98.44 84 MET A O 1
ATOM 660 N N . TYR A 1 85 ? 6.528 6.351 -0.037 1.00 98.25 85 TYR A N 1
ATOM 661 C CA . TYR A 1 85 ? 6.845 7.700 -0.510 1.00 98.25 85 TYR A CA 1
ATOM 662 C C . TYR A 1 85 ? 8.299 7.826 -0.986 1.00 98.25 85 TYR A C 1
ATOM 664 O O . TYR A 1 85 ? 8.557 8.500 -1.976 1.00 98.25 85 TYR A O 1
ATOM 672 N N . ILE A 1 86 ? 9.244 7.144 -0.333 1.00 98.12 86 ILE A N 1
ATOM 673 C CA . ILE A 1 86 ? 10.641 7.093 -0.793 1.00 98.12 86 ILE A CA 1
ATOM 674 C C . ILE A 1 86 ? 10.775 6.258 -2.075 1.00 98.12 86 ILE A C 1
ATOM 676 O O . ILE A 1 86 ? 11.539 6.616 -2.969 1.00 98.12 86 ILE A O 1
ATOM 680 N N . ALA A 1 87 ? 10.065 5.131 -2.162 1.00 97.62 87 ALA A N 1
ATOM 681 C CA . ALA A 1 87 ? 10.213 4.180 -3.264 1.00 97.62 87 ALA A CA 1
ATOM 682 C C . ALA A 1 87 ? 9.475 4.588 -4.553 1.00 97.62 87 ALA A C 1
ATOM 684 O O . ALA A 1 87 ? 9.868 4.164 -5.640 1.00 97.62 87 ALA A O 1
ATOM 685 N N . PHE A 1 88 ? 8.413 5.392 -4.454 1.00 97.75 88 PHE A N 1
ATOM 686 C CA . PHE A 1 88 ? 7.577 5.799 -5.583 1.00 97.75 88 PHE A CA 1
ATOM 687 C C . PHE A 1 88 ? 7.663 7.303 -5.828 1.00 97.75 88 PHE A C 1
ATOM 689 O O . PHE A 1 88 ? 7.666 8.108 -4.907 1.00 97.75 88 PHE A O 1
ATOM 696 N N . LYS A 1 89 ? 7.633 7.703 -7.105 1.00 96.56 89 LYS A N 1
ATOM 697 C CA . LYS A 1 89 ? 7.710 9.118 -7.514 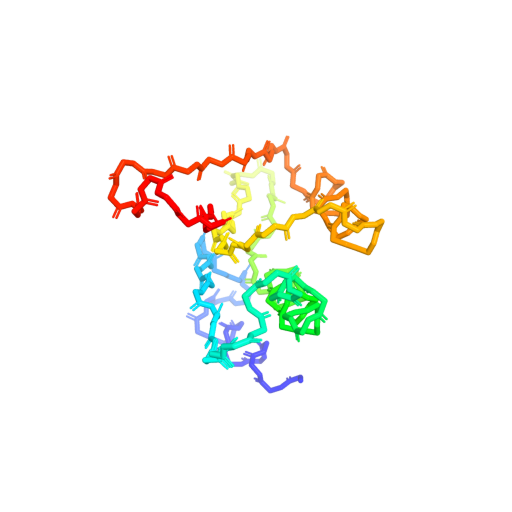1.00 96.56 89 LYS A CA 1
ATOM 698 C C . LYS A 1 89 ? 6.589 9.983 -6.922 1.00 96.56 89 LYS A C 1
ATOM 700 O O . LYS A 1 89 ? 6.786 11.176 -6.707 1.00 96.56 89 LYS A O 1
ATOM 705 N N . ARG A 1 90 ? 5.395 9.412 -6.740 1.00 96.94 90 ARG A N 1
ATOM 706 C CA . ARG A 1 90 ? 4.212 10.077 -6.175 1.00 96.94 90 ARG A CA 1
ATOM 707 C C . ARG A 1 90 ? 3.395 9.071 -5.375 1.00 96.94 90 ARG A C 1
ATOM 709 O O . ARG A 1 90 ? 3.217 7.942 -5.822 1.00 96.94 90 ARG A O 1
ATOM 716 N N . VAL A 1 91 ? 2.862 9.514 -4.239 1.00 98.12 91 VAL A N 1
ATOM 717 C CA . VAL A 1 91 ? 1.959 8.741 -3.378 1.00 98.12 91 VAL A CA 1
ATOM 718 C C . VAL A 1 91 ? 0.762 9.613 -3.017 1.00 98.12 91 VAL A C 1
ATOM 720 O O . VAL A 1 91 ? 0.917 10.798 -2.728 1.00 98.12 91 VAL A O 1
ATOM 723 N N . SER A 1 92 ? -0.430 9.022 -3.029 1.00 98.19 92 SER A N 1
ATOM 724 C CA . SER A 1 92 ? -1.675 9.664 -2.610 1.00 98.19 92 SER A CA 1
ATOM 725 C C . SER A 1 92 ? -2.473 8.723 -1.720 1.00 98.19 92 SER A C 1
ATOM 727 O O . SER A 1 92 ? -2.548 7.530 -2.000 1.00 98.19 92 SER A O 1
ATOM 729 N N . LEU A 1 93 ? -3.118 9.274 -0.696 1.00 98.25 93 LEU A N 1
ATOM 730 C CA . LEU A 1 93 ? -4.137 8.581 0.085 1.00 98.25 93 LEU A CA 1
ATOM 731 C C . LEU A 1 93 ? -5.501 9.056 -0.406 1.00 98.25 93 LEU A C 1
ATOM 733 O O . LEU A 1 93 ? -5.759 10.260 -0.418 1.00 98.25 93 LEU A O 1
ATOM 737 N N . HIS A 1 94 ? -6.354 8.135 -0.840 1.00 98.06 94 HIS A N 1
ATOM 738 C CA . HIS A 1 94 ? -7.611 8.489 -1.486 1.00 98.06 94 HIS A CA 1
ATOM 739 C C . HIS A 1 94 ? -8.712 7.506 -1.112 1.00 98.06 94 HIS A C 1
ATOM 741 O O . HIS A 1 94 ? -8.608 6.340 -1.448 1.00 98.06 94 HIS A O 1
ATOM 747 N N . LYS A 1 95 ? -9.791 7.991 -0.490 1.00 98.06 95 LYS A N 1
ATOM 748 C CA . LYS A 1 95 ? -10.999 7.199 -0.245 1.00 98.06 95 LYS A CA 1
ATOM 749 C C . LYS A 1 95 ? -11.981 7.413 -1.408 1.00 98.06 95 LYS A C 1
ATOM 751 O O . LYS A 1 95 ? -12.545 8.505 -1.499 1.00 98.06 95 LYS A O 1
ATOM 756 N N . PRO A 1 96 ? -12.191 6.428 -2.299 1.00 97.06 96 PRO A N 1
ATOM 757 C CA . PRO A 1 96 ? -13.116 6.586 -3.417 1.00 97.06 96 PRO A CA 1
ATOM 758 C C . PRO A 1 96 ? -14.571 6.617 -2.931 1.00 97.06 96 PRO A C 1
ATOM 760 O O . PRO A 1 96 ? -14.911 5.977 -1.938 1.00 97.06 96 PRO A O 1
ATOM 763 N N . ASN A 1 97 ? -15.459 7.283 -3.677 1.00 97.50 97 ASN A N 1
ATOM 764 C CA . ASN A 1 97 ? -16.893 7.375 -3.346 1.00 97.50 97 ASN A CA 1
ATOM 765 C C . ASN A 1 97 ? -17.606 6.011 -3.290 1.00 97.50 97 ASN A C 1
ATOM 767 O O . ASN A 1 97 ? -18.672 5.890 -2.693 1.00 97.50 97 ASN A O 1
ATOM 771 N N . THR A 1 98 ? -17.038 4.989 -3.933 1.00 97.00 98 THR A N 1
ATOM 772 C CA . THR A 1 98 ? -17.538 3.610 -3.888 1.00 97.00 98 THR A CA 1
ATOM 773 C C . THR A 1 98 ? -17.168 2.881 -2.593 1.00 97.00 98 THR A C 1
ATOM 775 O O . THR A 1 98 ? -17.764 1.846 -2.301 1.00 97.00 98 THR A O 1
ATOM 778 N N . SER A 1 99 ? -16.226 3.406 -1.797 1.00 96.94 99 SER A N 1
ATOM 779 C CA . SER A 1 99 ? -15.978 2.956 -0.424 1.00 96.94 99 SER A CA 1
ATOM 780 C C . SER A 1 99 ? -17.017 3.574 0.510 1.00 96.94 99 SER A C 1
ATOM 782 O O . SER A 1 99 ? -17.321 4.766 0.419 1.00 96.94 99 SER A O 1
ATOM 784 N N . ARG A 1 100 ? -17.576 2.779 1.432 1.00 97.31 100 ARG A N 1
ATOM 785 C CA . ARG A 1 100 ? -18.621 3.264 2.349 1.00 97.31 100 ARG A CA 1
ATOM 786 C C . ARG A 1 100 ? -18.090 4.468 3.142 1.00 97.31 100 ARG A C 1
ATOM 788 O O . ARG A 1 100 ? -17.023 4.361 3.747 1.00 97.31 100 ARG A O 1
ATOM 795 N N . PRO A 1 101 ? -18.827 5.589 3.222 1.00 96.56 101 PRO A N 1
ATOM 796 C CA . PRO A 1 101 ? -18.311 6.809 3.843 1.00 96.56 101 PRO A CA 1
ATOM 797 C C . PRO A 1 101 ? -18.037 6.654 5.347 1.00 96.56 101 PRO A C 1
ATOM 799 O O . PRO A 1 101 ? -17.203 7.367 5.888 1.00 96.56 101 PRO A O 1
ATOM 802 N N . ALA A 1 102 ? -18.708 5.707 6.009 1.00 96.12 102 ALA A N 1
ATOM 803 C CA . ALA A 1 102 ? -18.657 5.511 7.457 1.00 96.12 102 ALA A CA 1
ATOM 804 C C . ALA A 1 102 ? -17.622 4.471 7.940 1.00 96.12 102 ALA A C 1
ATOM 806 O O . ALA A 1 102 ? -17.655 4.096 9.108 1.00 96.12 102 ALA A O 1
ATOM 807 N N . ASN A 1 103 ? -16.744 3.959 7.071 1.00 96.38 103 ASN A N 1
ATOM 808 C CA . ASN A 1 103 ? -15.686 3.020 7.467 1.00 96.38 103 ASN A CA 1
ATOM 809 C C . ASN A 1 103 ? -14.281 3.636 7.306 1.00 96.38 103 ASN A C 1
ATOM 811 O O . ASN A 1 103 ? -14.096 4.644 6.618 1.00 96.38 103 ASN A O 1
ATOM 815 N N . SER A 1 104 ? -13.280 2.984 7.900 1.00 97.00 104 SER A N 1
ATOM 816 C CA . SER A 1 104 ? -11.881 3.436 7.877 1.00 97.00 104 SER A CA 1
ATOM 817 C C . SER A 1 104 ? -11.130 3.139 6.572 1.00 97.00 104 SER A C 1
ATOM 819 O O . SER A 1 104 ? -9.983 3.568 6.422 1.00 97.00 104 SER A O 1
ATOM 821 N N . GLU A 1 105 ? -11.754 2.406 5.643 1.00 97.25 105 GLU A N 1
ATOM 822 C CA . GLU A 1 105 ? -11.162 2.000 4.363 1.00 97.25 105 GLU A CA 1
ATOM 823 C C . GLU A 1 105 ? -10.780 3.210 3.507 1.00 97.25 105 GLU A C 1
ATOM 825 O O . GLU A 1 105 ? -11.539 4.180 3.402 1.00 97.25 105 GLU A O 1
ATOM 830 N N . ARG A 1 106 ? -9.615 3.128 2.874 1.00 96.75 106 ARG A N 1
ATOM 831 C CA . ARG A 1 106 ? -9.137 4.044 1.843 1.00 96.75 106 ARG A CA 1
ATOM 832 C C . ARG A 1 106 ? -8.198 3.317 0.890 1.00 96.75 106 ARG A C 1
ATOM 834 O O . ARG A 1 106 ? -7.559 2.331 1.327 1.00 96.75 106 ARG A O 1
#